Protein AF-A0A842MUE9-F1 (afdb_monomer_lite)

Structure (mmCIF, N/CA/C/O backbone):
data_AF-A0A842MUE9-F1
#
_entry.id   AF-A0A842MUE9-F1
#
loop_
_atom_site.group_PDB
_atom_site.id
_atom_site.type_symbol
_atom_site.label_atom_id
_atom_site.label_alt_id
_atom_site.label_comp_id
_atom_site.label_asym_id
_atom_site.label_entity_id
_atom_site.label_seq_id
_atom_site.pdbx_PDB_ins_code
_atom_site.Cartn_x
_atom_site.Cartn_y
_atom_site.Cartn_z
_atom_site.occupancy
_atom_site.B_iso_or_equiv
_atom_site.auth_seq_id
_atom_site.auth_comp_id
_atom_site.auth_asym_id
_atom_site.auth_atom_id
_atom_site.pdbx_PDB_model_num
ATOM 1 N N . MET A 1 1 ? -19.741 -9.450 -8.059 1.00 84.25 1 MET A N 1
ATOM 2 C CA . MET A 1 1 ? -18.538 -9.436 -7.194 1.00 84.25 1 MET A CA 1
ATOM 3 C C . MET A 1 1 ? -17.417 -8.731 -7.952 1.00 84.25 1 MET A C 1
ATOM 5 O O . MET A 1 1 ? -17.341 -8.926 -9.157 1.00 84.25 1 MET A O 1
ATOM 9 N N . ARG A 1 2 ? -16.620 -7.870 -7.308 1.00 91.94 2 ARG A N 1
ATOM 10 C CA . ARG A 1 2 ? -15.497 -7.143 -7.936 1.00 91.94 2 ARG A CA 1
ATOM 11 C C . ARG A 1 2 ? -14.245 -7.327 -7.081 1.00 91.94 2 ARG A C 1
ATOM 13 O O . ARG A 1 2 ? -14.363 -7.336 -5.860 1.00 91.94 2 ARG A O 1
ATOM 20 N N . VAL A 1 3 ? -13.088 -7.462 -7.721 1.00 91.88 3 VAL A N 1
ATOM 21 C CA . VAL A 1 3 ? -11.780 -7.650 -7.076 1.00 91.88 3 VAL A CA 1
ATOM 22 C C . VAL A 1 3 ? -10.763 -6.772 -7.805 1.00 91.88 3 VAL A C 1
ATOM 24 O O . VAL A 1 3 ? -10.842 -6.632 -9.025 1.00 91.88 3 VAL A O 1
ATOM 27 N N . ALA A 1 4 ? -9.848 -6.152 -7.062 1.00 91.38 4 ALA A N 1
ATOM 28 C CA . ALA A 1 4 ? -8.721 -5.419 -7.629 1.00 91.38 4 ALA A CA 1
ATOM 29 C C . ALA A 1 4 ? -7.542 -6.379 -7.835 1.00 91.38 4 ALA A C 1
ATOM 31 O O . ALA A 1 4 ? -7.233 -7.169 -6.947 1.00 91.38 4 ALA A O 1
ATOM 32 N N . VAL A 1 5 ? -6.896 -6.306 -8.998 1.00 91.88 5 VAL A N 1
ATOM 33 C CA . VAL A 1 5 ? -5.732 -7.131 -9.348 1.00 91.88 5 VAL A CA 1
ATOM 34 C C . VAL A 1 5 ? -4.539 -6.211 -9.573 1.00 91.88 5 VAL A C 1
ATOM 36 O O . VAL A 1 5 ? -4.680 -5.162 -10.200 1.00 91.88 5 VAL A O 1
ATOM 39 N N . ILE A 1 6 ? -3.378 -6.599 -9.050 1.00 89.94 6 ILE A N 1
ATOM 40 C CA . ILE A 1 6 ? -2.121 -5.867 -9.213 1.00 89.94 6 ILE A CA 1
ATOM 41 C C . ILE A 1 6 ? -1.264 -6.594 -10.247 1.00 89.94 6 ILE 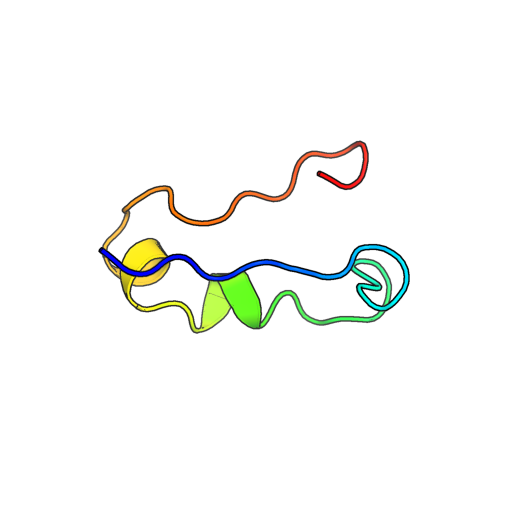A C 1
ATOM 43 O O . ILE A 1 6 ? -1.048 -7.801 -10.150 1.00 89.94 6 ILE A O 1
ATOM 47 N N . ASP A 1 7 ? -0.761 -5.841 -11.220 1.00 90.69 7 ASP A N 1
ATOM 48 C CA . ASP A 1 7 ? 0.252 -6.310 -12.161 1.00 90.69 7 ASP A CA 1
ATOM 49 C C . ASP A 1 7 ? 1.634 -6.230 -11.494 1.00 90.69 7 ASP A C 1
ATOM 51 O O . ASP A 1 7 ? 2.134 -5.141 -11.190 1.00 90.69 7 ASP A O 1
ATOM 55 N N . ARG A 1 8 ? 2.233 -7.395 -11.234 1.00 85.06 8 ARG A N 1
ATOM 56 C CA . ARG A 1 8 ? 3.489 -7.521 -10.483 1.00 85.06 8 ARG A CA 1
ATOM 57 C C . ARG A 1 8 ? 4.692 -6.966 -11.238 1.00 85.06 8 ARG A C 1
ATOM 59 O O . ARG A 1 8 ? 5.612 -6.478 -10.601 1.00 85.06 8 ARG A O 1
ATOM 66 N N . GLU A 1 9 ? 4.674 -6.969 -12.570 1.00 88.62 9 GLU A N 1
ATOM 67 C CA . GLU A 1 9 ? 5.781 -6.419 -13.365 1.00 88.62 9 GLU A CA 1
ATOM 68 C C . GLU A 1 9 ? 5.857 -4.890 -13.249 1.00 88.62 9 GLU A C 1
ATOM 70 O O . GLU A 1 9 ? 6.923 -4.277 -13.361 1.00 88.62 9 GLU A O 1
ATOM 75 N N . LYS A 1 10 ? 4.706 -4.258 -13.001 1.00 89.12 10 LYS A N 1
ATOM 76 C CA . LYS A 1 10 ? 4.594 -2.808 -12.818 1.00 89.12 10 LYS A CA 1
ATOM 77 C C . LYS A 1 10 ? 4.687 -2.385 -11.356 1.00 89.12 10 LYS A C 1
ATOM 79 O O . LYS A 1 10 ? 5.097 -1.255 -11.086 1.00 89.12 10 LYS A O 1
ATOM 84 N N . CYS A 1 11 ? 4.297 -3.253 -10.426 1.00 89.12 11 CYS A N 1
ATOM 85 C CA . CYS A 1 11 ? 4.352 -2.974 -8.999 1.00 89.12 11 CYS A CA 1
ATOM 86 C C . CYS A 1 11 ? 5.806 -2.945 -8.511 1.00 89.12 11 CYS A C 1
ATOM 88 O O . CYS A 1 11 ? 6.552 -3.901 -8.688 1.00 89.12 11 CYS A O 1
ATOM 90 N N . LYS A 1 12 ? 6.219 -1.831 -7.903 1.00 88.00 12 LYS A N 1
ATOM 91 C CA . LYS A 1 12 ? 7.576 -1.636 -7.377 1.00 88.00 12 LYS A CA 1
ATOM 92 C C . LYS A 1 12 ? 7.483 -1.242 -5.903 1.00 88.00 12 LYS A C 1
ATOM 94 O O . LYS A 1 12 ? 7.529 -0.043 -5.623 1.00 88.00 12 LYS A O 1
ATOM 99 N N . PRO A 1 13 ? 7.305 -2.209 -4.985 1.00 86.50 13 PRO A N 1
ATOM 100 C CA . PRO A 1 13 ? 7.103 -1.927 -3.565 1.00 86.50 13 PRO A CA 1
ATOM 101 C C . PRO A 1 13 ? 8.279 -1.160 -2.947 1.00 86.50 13 PRO A C 1
ATOM 103 O O . PRO A 1 13 ? 8.053 -0.236 -2.178 1.00 86.50 13 PRO A O 1
ATOM 106 N N . ASP A 1 14 ? 9.514 -1.425 -3.382 1.00 85.81 14 ASP A N 1
ATOM 107 C CA . ASP A 1 14 ? 10.712 -0.708 -2.907 1.00 85.81 14 ASP A CA 1
ATOM 108 C C . ASP A 1 14 ? 10.763 0.768 -3.329 1.00 85.81 14 ASP A C 1
ATOM 110 O O . ASP A 1 14 ? 11.558 1.550 -2.812 1.00 85.81 14 ASP A O 1
ATOM 114 N N . LYS A 1 15 ? 9.964 1.149 -4.333 1.00 87.94 15 LYS A N 1
ATOM 115 C CA . LYS A 1 15 ? 9.931 2.504 -4.904 1.00 87.94 15 LYS A CA 1
ATOM 116 C C . LYS A 1 15 ? 8.595 3.210 -4.684 1.00 87.94 15 LYS A C 1
ATOM 118 O O . LYS A 1 15 ? 8.438 4.328 -5.171 1.00 87.94 15 LYS A O 1
ATOM 123 N N . CYS A 1 16 ? 7.636 2.577 -4.009 1.00 88.50 16 CYS A N 1
ATOM 124 C CA . CYS A 1 16 ? 6.348 3.180 -3.677 1.00 88.50 16 CYS A CA 1
ATOM 125 C C . CYS A 1 16 ? 6.251 3.457 -2.174 1.00 88.50 16 CYS A C 1
ATOM 127 O O . CYS A 1 16 ? 7.001 2.907 -1.375 1.00 88.50 16 CYS A O 1
ATOM 129 N N . ASN A 1 17 ? 5.300 4.303 -1.777 1.00 88.19 17 ASN A N 1
ATOM 130 C CA . ASN A 1 17 ? 5.053 4.613 -0.367 1.00 88.19 17 ASN A CA 1
ATOM 131 C C . ASN A 1 17 ? 3.943 3.729 0.215 1.00 88.19 17 ASN A C 1
ATOM 133 O O . ASN A 1 17 ? 3.325 4.078 1.221 1.00 88.19 17 ASN A O 1
ATOM 137 N N . THR A 1 18 ? 3.659 2.583 -0.414 1.00 89.50 18 THR A N 1
ATOM 138 C CA . THR A 1 18 ? 2.588 1.653 -0.020 1.00 89.50 18 THR A CA 1
ATOM 139 C C . THR A 1 18 ? 1.216 2.338 0.073 1.00 89.50 18 THR A C 1
ATOM 141 O O . THR A 1 18 ? 0.381 2.043 0.933 1.00 89.50 18 THR A O 1
ATOM 144 N N . GLU A 1 19 ? 0.953 3.274 -0.844 1.00 91.25 19 GLU A N 1
ATOM 145 C CA . GLU A 1 19 ? -0.301 4.028 -0.916 1.00 91.25 19 GLU A CA 1
ATOM 146 C C . GLU A 1 19 ? -1.534 3.121 -1.056 1.00 91.25 19 GLU A C 1
ATOM 148 O O . GLU A 1 19 ? -2.596 3.430 -0.513 1.00 91.25 19 GLU A O 1
ATOM 153 N N . CYS A 1 20 ? -1.387 1.960 -1.702 1.00 91.38 20 CYS A N 1
ATOM 154 C CA . CYS A 1 20 ? -2.446 0.961 -1.808 1.00 91.38 20 CYS A CA 1
ATOM 155 C C . CYS A 1 20 ? -2.940 0.48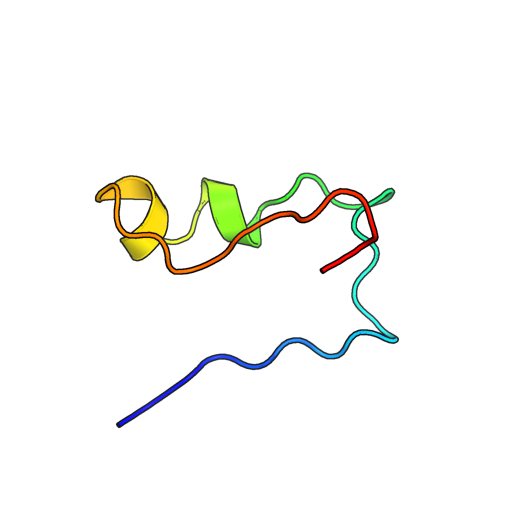4 -0.434 1.00 91.38 20 CYS A C 1
ATOM 157 O O . CYS A 1 20 ? -4.134 0.275 -0.275 1.00 91.38 20 CYS A O 1
ATOM 159 N N . ILE A 1 21 ? -2.073 0.372 0.573 1.00 90.19 21 ILE A N 1
ATOM 160 C CA . ILE A 1 21 ? -2.434 -0.049 1.936 1.00 90.19 21 ILE A CA 1
ATOM 161 C C . ILE A 1 21 ? -2.906 1.153 2.749 1.00 90.19 21 ILE A C 1
ATOM 163 O O . ILE A 1 21 ? -3.966 1.100 3.372 1.00 90.19 21 ILE A O 1
ATOM 167 N N . SER A 1 22 ? -2.158 2.256 2.686 1.00 88.94 22 SER A N 1
ATOM 168 C CA . SER A 1 22 ? -2.429 3.467 3.469 1.00 88.94 22 SER A CA 1
ATOM 169 C C . SER A 1 22 ? -3.792 4.088 3.152 1.00 88.94 22 SER A C 1
ATOM 171 O O . SER A 1 22 ? -4.509 4.531 4.053 1.00 88.94 22 SER A O 1
ATOM 173 N N . PHE A 1 23 ? -4.180 4.101 1.874 1.00 91.81 23 PHE A N 1
ATOM 174 C CA . PHE A 1 23 ? -5.427 4.722 1.428 1.00 91.81 23 PHE A CA 1
ATOM 175 C C . PHE A 1 23 ? -6.580 3.737 1.237 1.00 91.81 23 PHE A C 1
ATOM 177 O O . PHE A 1 23 ? -7.724 4.187 1.136 1.00 91.81 23 PHE A O 1
ATOM 184 N N . CYS A 1 24 ? -6.337 2.420 1.211 1.00 92.62 24 CYS A N 1
ATOM 185 C CA . CYS A 1 24 ? -7.421 1.461 1.011 1.00 92.62 24 CYS A CA 1
ATOM 186 C C . CYS A 1 24 ? -8.438 1.547 2.162 1.00 92.62 24 CYS A C 1
ATOM 188 O O . CYS A 1 24 ? -8.088 1.315 3.325 1.00 92.62 24 CYS A O 1
ATOM 190 N N . PRO A 1 25 ? -9.721 1.835 1.869 1.00 93.06 25 PRO A N 1
ATOM 191 C CA . PRO A 1 25 ? -10.738 1.994 2.903 1.00 93.06 25 PRO A CA 1
ATOM 192 C C . PRO A 1 25 ? -10.931 0.707 3.712 1.00 93.06 25 PRO A C 1
ATOM 194 O O . PRO A 1 25 ? -11.117 0.770 4.923 1.00 93.06 25 PRO A O 1
ATOM 197 N N . MET A 1 26 ? -10.809 -0.461 3.070 1.00 93.25 26 MET A N 1
ATOM 198 C CA . MET A 1 26 ? -10.941 -1.759 3.738 1.00 93.25 26 MET A CA 1
ATOM 199 C C . MET A 1 26 ? -9.834 -1.968 4.778 1.00 93.25 26 MET A C 1
ATOM 201 O O . MET A 1 26 ? -10.133 -2.304 5.925 1.00 93.25 26 MET A O 1
ATOM 205 N N . VAL A 1 27 ? -8.582 -1.673 4.421 1.00 92.06 27 VAL A N 1
ATOM 206 C CA . VAL A 1 27 ? -7.440 -1.756 5.345 1.00 92.06 27 VAL A CA 1
ATOM 207 C C . VAL A 1 27 ? -7.613 -0.787 6.513 1.00 92.06 27 VAL A C 1
ATOM 209 O O . VAL A 1 27 ? -7.449 -1.175 7.668 1.00 92.06 27 VAL A O 1
ATOM 212 N N . ARG A 1 28 ? -8.048 0.451 6.249 1.00 91.06 28 ARG A N 1
ATOM 213 C CA . ARG A 1 28 ? -8.311 1.450 7.301 1.00 91.06 28 ARG A CA 1
ATOM 214 C C . ARG A 1 28 ? -9.418 1.030 8.267 1.00 91.06 28 ARG A C 1
ATOM 216 O O . ARG A 1 28 ? -9.343 1.338 9.452 1.00 91.06 28 ARG A O 1
ATOM 223 N N . THR A 1 29 ? -10.411 0.278 7.791 1.00 93.75 29 THR A N 1
ATOM 224 C CA . THR A 1 29 ? -11.433 -0.356 8.646 1.00 93.75 29 THR A CA 1
ATOM 225 C C . THR A 1 29 ? -10.940 -1.617 9.369 1.00 93.75 29 THR A C 1
ATOM 227 O O . THR A 1 29 ? -11.748 -2.348 9.935 1.00 93.75 29 THR A O 1
ATOM 230 N N . ARG A 1 30 ? -9.622 -1.873 9.371 1.00 87.00 30 ARG A N 1
ATOM 231 C CA . ARG A 1 30 ? -8.956 -3.053 9.948 1.00 87.00 30 ARG A CA 1
ATOM 232 C C . ARG A 1 30 ? -9.373 -4.380 9.311 1.00 87.00 30 ARG A C 1
ATOM 234 O O . ARG A 1 30 ? -9.313 -5.420 9.958 1.00 87.00 30 ARG A O 1
ATOM 241 N N . ARG A 1 31 ? -9.794 -4.361 8.043 1.00 89.94 31 ARG A N 1
ATOM 242 C CA . ARG A 1 31 ? -9.968 -5.584 7.254 1.00 89.94 31 ARG A CA 1
ATOM 243 C C . ARG A 1 31 ? -8.688 -5.887 6.497 1.00 89.94 31 ARG A C 1
ATOM 245 O O . ARG A 1 31 ? -8.136 -5.020 5.826 1.00 89.94 31 ARG A O 1
ATOM 252 N N . GLU A 1 32 ? -8.264 -7.138 6.548 1.00 84.75 32 GLU A N 1
ATOM 253 C CA . GLU A 1 32 ? -7.099 -7.610 5.806 1.00 84.75 32 GLU A CA 1
ATOM 254 C C . GLU A 1 32 ? -7.464 -7.814 4.333 1.00 84.75 32 GLU A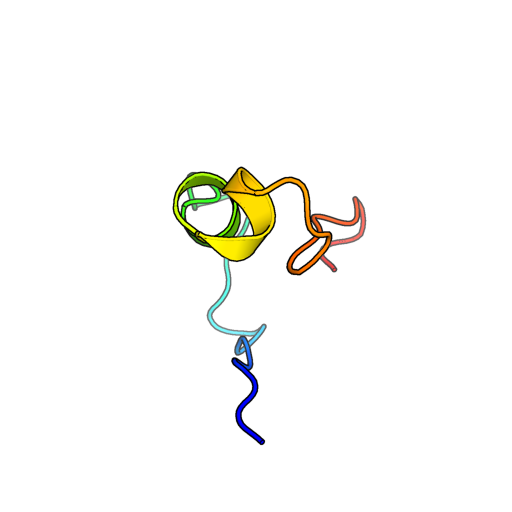 C 1
ATOM 256 O O . GLU A 1 32 ? -7.862 -8.894 3.910 1.00 84.75 32 GLU A O 1
ATOM 261 N N . ALA A 1 33 ? -7.405 -6.725 3.565 1.00 89.81 33 ALA A N 1
ATOM 262 C CA . ALA A 1 33 ? -7.671 -6.732 2.127 1.00 8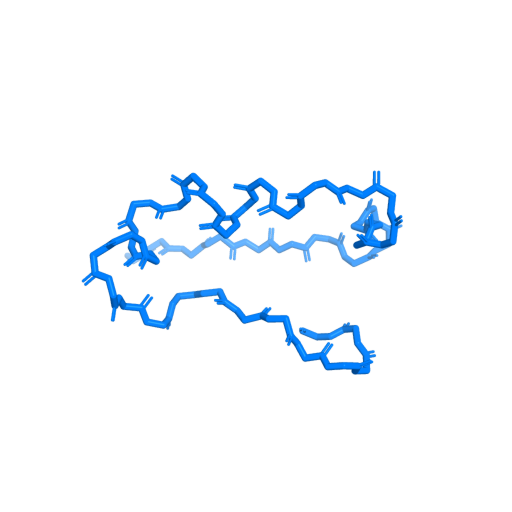9.81 33 ALA A CA 1
ATOM 263 C C . ALA A 1 33 ? -6.390 -6.733 1.278 1.00 89.81 33 ALA A C 1
ATOM 265 O O . ALA A 1 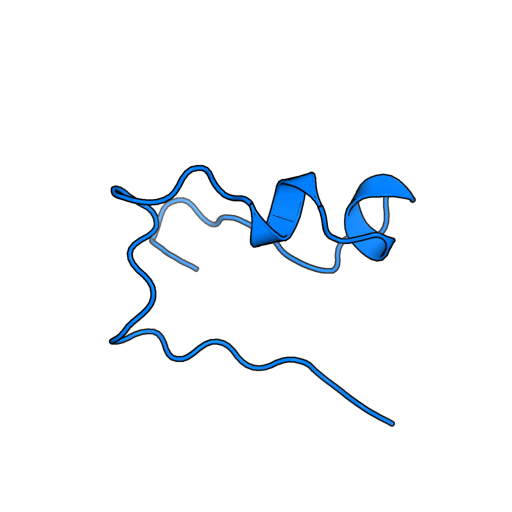33 ? -6.416 -7.201 0.145 1.00 89.81 33 ALA A O 1
ATOM 266 N N . ILE A 1 34 ? -5.294 -6.179 1.804 1.00 89.50 34 ILE A N 1
ATOM 267 C CA . ILE A 1 34 ? -3.985 -6.076 1.148 1.00 89.50 34 ILE A CA 1
ATOM 268 C C . ILE A 1 34 ? -2.934 -6.356 2.227 1.00 89.50 34 ILE A C 1
ATOM 270 O O . ILE A 1 34 ? -3.057 -5.817 3.330 1.00 89.50 34 ILE A O 1
ATOM 274 N N . ARG A 1 35 ? -1.929 -7.183 1.926 1.00 84.81 35 ARG A N 1
ATOM 275 C CA . ARG A 1 35 ? -0.768 -7.440 2.790 1.00 84.81 35 ARG A CA 1
ATOM 276 C C . ARG A 1 35 ? 0.526 -7.149 2.021 1.00 84.81 35 ARG A C 1
ATOM 278 O O . ARG A 1 35 ? 0.501 -7.080 0.799 1.00 84.81 35 ARG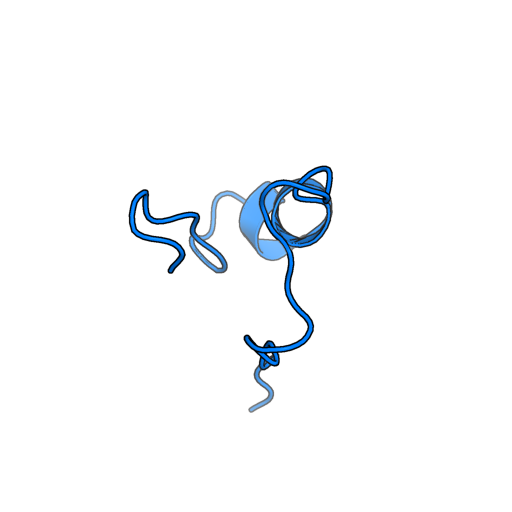 A O 1
ATOM 285 N N . LEU A 1 36 ? 1.588 -6.879 2.777 1.00 84.38 36 LEU A N 1
ATOM 286 C CA . LEU A 1 36 ? 2.972 -6.827 2.312 1.00 84.38 36 LEU A CA 1
ATOM 287 C C . LEU A 1 36 ? 3.686 -7.999 2.978 1.00 84.38 36 LEU A C 1
ATOM 289 O O . LEU A 1 36 ? 4.012 -7.952 4.163 1.00 84.38 36 LEU A O 1
ATOM 293 N N . ASP A 1 37 ? 3.866 -9.059 2.230 1.00 77.38 37 ASP A N 1
ATOM 294 C CA . ASP A 1 37 ? 4.714 -10.185 2.522 1.00 77.38 37 ASP A CA 1
ATOM 295 C C . ASP A 1 37 ? 6.177 -9.810 2.218 1.00 77.38 37 ASP A C 1
ATOM 297 O O . ASP A 1 37 ? 6.485 -9.176 1.200 1.00 77.38 37 ASP A O 1
ATOM 301 N N . PRO A 1 38 ? 7.108 -10.206 3.101 1.00 62.84 38 PRO A N 1
ATOM 302 C CA . PRO A 1 38 ? 8.526 -9.857 3.012 1.00 62.84 38 PRO A CA 1
ATOM 303 C C . PRO A 1 38 ? 9.240 -10.423 1.774 1.00 62.84 38 PRO A C 1
ATOM 305 O O . PRO A 1 38 ? 10.308 -9.933 1.420 1.00 62.84 38 PRO A O 1
ATOM 308 N N . ASP A 1 39 ? 8.639 -11.395 1.085 1.00 60.31 39 ASP A N 1
ATOM 309 C CA . ASP A 1 39 ? 9.128 -11.948 -0.184 1.00 60.31 39 ASP A CA 1
ATOM 310 C C . ASP A 1 39 ? 8.587 -11.199 -1.424 1.00 60.31 39 ASP A C 1
ATOM 312 O O . ASP A 1 39 ? 8.788 -11.634 -2.560 1.00 60.31 39 ASP A O 1
ATOM 316 N N . GLY A 1 40 ? 7.893 -10.071 -1.228 1.00 53.53 40 GLY A N 1
ATOM 317 C CA . GLY A 1 40 ? 7.253 -9.308 -2.300 1.00 53.53 40 GLY A CA 1
ATOM 318 C C . GLY A 1 40 ? 5.907 -9.893 -2.729 1.00 53.53 40 GLY A C 1
ATOM 319 O O . GLY A 1 40 ? 5.647 -10.038 -3.928 1.00 53.53 40 GLY A O 1
ATOM 320 N N . ILE A 1 41 ? 5.058 -10.252 -1.761 1.00 45.69 41 ILE A N 1
ATOM 321 C CA . ILE A 1 41 ? 3.670 -10.709 -1.992 1.00 45.69 41 ILE A CA 1
ATOM 322 C C . ILE A 1 41 ? 2.684 -9.872 -1.181 1.00 45.69 41 ILE A C 1
ATOM 324 O O . ILE A 1 41 ? 3.155 -9.173 -0.274 1.00 45.69 41 ILE A O 1
#

Radius of gyration: 10.82 Å; chains: 1; bounding box: 29×17×23 Å

Sequence (41 aa):
MRVAVIDREKCKPDKCNTECISFCPMVRTRREAIRLDPDGI

Secondary structure (DSSP, 8-state):
-------TTT--GGGS--HHHHH-HHHHTT--S----TTT-

pLDDT: mean 85.8, std 10.61, range [45.69, 93.75]

Foldseek 3Di:
DDADDDDLVPDDPVPDPPCVQVVPVCNVVVHPRDDQDPVGD